Protein AF-A0ABD4T6K8-F1 (afdb_monomer_lite)

Radius of gyration: 13.89 Å; chains: 1; bounding box: 28×21×44 Å

Organism: NCBI:txid1574623

Sequence (56 aa):
MAITSFIHSHSDPQIKKRQDRHGNTYYQVYDPQSRRSTSFGSEAEVRYWIEQRYSR

pLDDT: mean 81.53, std 16.7, range [39.88, 94.75]

Secondary structure (DSSP, 8-state):
---------TTSPEEEEEE-TTS-EEEEEEETTTTEEEEESSHHHHHHHHHHHH--

Structure (mmCIF, N/CA/C/O backbone):
data_AF-A0ABD4T6K8-F1
#
_entry.id   AF-A0ABD4T6K8-F1
#
loop_
_atom_site.group_PDB
_atom_site.id
_atom_site.type_symbol
_atom_site.label_atom_id
_atom_site.label_alt_id
_atom_site.label_comp_id
_atom_site.label_asym_id
_atom_site.label_entity_id
_atom_site.label_seq_id
_atom_site.pdbx_PDB_ins_code
_atom_site.Cartn_x
_atom_site.Cartn_y
_atom_site.Cartn_z
_atom_site.occupancy
_atom_site.B_iso_or_equiv
_atom_site.auth_seq_id
_atom_site.auth_comp_id
_atom_site.auth_asym_id
_atom_site.auth_atom_id
_atom_site.pdbx_PDB_model_num
ATOM 1 N N . MET A 1 1 ? 13.629 -8.496 32.276 1.00 39.88 1 MET A N 1
ATOM 2 C CA . MET A 1 1 ? 13.933 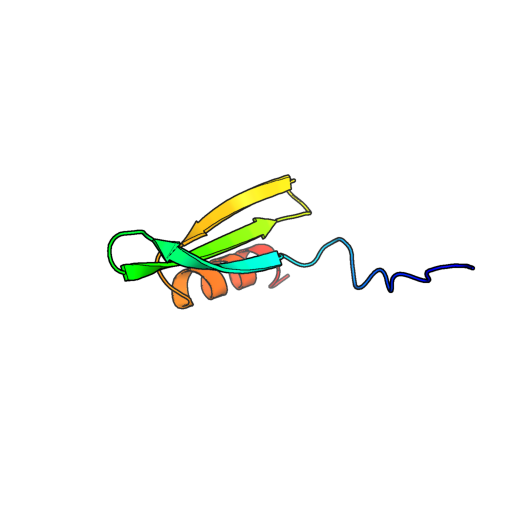-7.779 31.020 1.00 39.88 1 MET A CA 1
ATOM 3 C C . MET A 1 1 ? 12.641 -7.654 30.228 1.00 39.88 1 MET A C 1
ATOM 5 O O . MET A 1 1 ? 12.275 -8.584 29.524 1.00 39.88 1 MET A O 1
ATOM 9 N N . ALA A 1 2 ? 11.881 -6.579 30.450 1.00 42.94 2 ALA A N 1
ATOM 10 C CA . ALA A 1 2 ? 10.626 -6.351 29.740 1.00 42.94 2 ALA A CA 1
ATOM 11 C C . ALA A 1 2 ? 10.956 -5.710 28.390 1.00 42.94 2 ALA A C 1
ATOM 13 O O . ALA A 1 2 ? 11.457 -4.589 28.340 1.00 42.94 2 ALA A O 1
ATOM 14 N N . ILE A 1 3 ? 10.742 -6.448 27.305 1.00 45.12 3 ILE A N 1
ATOM 15 C CA . ILE A 1 3 ? 10.834 -5.896 25.957 1.00 45.12 3 ILE A CA 1
ATOM 16 C C . ILE A 1 3 ? 9.507 -5.176 25.745 1.00 45.12 3 ILE A C 1
ATOM 18 O O . ILE A 1 3 ? 8.506 -5.797 25.398 1.00 45.12 3 ILE A O 1
ATOM 22 N N . THR A 1 4 ? 9.461 -3.886 26.062 1.00 45.09 4 THR A N 1
ATOM 23 C CA . THR A 1 4 ? 8.288 -3.052 25.799 1.00 45.09 4 THR A CA 1
ATOM 24 C C . THR A 1 4 ? 8.238 -2.805 24.296 1.00 45.09 4 THR A C 1
ATOM 26 O O . THR A 1 4 ? 8.706 -1.784 23.797 1.00 45.09 4 THR A O 1
ATOM 29 N N . SER A 1 5 ? 7.744 -3.783 23.540 1.00 50.12 5 SER A N 1
ATOM 30 C CA . SER A 1 5 ? 7.365 -3.574 22.151 1.00 50.12 5 SER A CA 1
ATOM 31 C C . SER A 1 5 ? 6.264 -2.523 22.163 1.00 50.12 5 SER A C 1
ATOM 33 O O . SER A 1 5 ? 5.143 -2.788 22.589 1.00 50.12 5 SER A O 1
ATOM 35 N N . PHE A 1 6 ? 6.619 -1.308 21.746 1.00 49.00 6 PHE A N 1
ATOM 36 C CA . PHE A 1 6 ? 5.681 -0.262 21.373 1.00 49.00 6 PHE A CA 1
ATOM 37 C C . PHE A 1 6 ? 4.646 -0.892 20.440 1.00 49.00 6 PHE A C 1
ATOM 39 O O . PHE A 1 6 ? 4.931 -1.156 19.272 1.00 49.00 6 PHE A O 1
ATOM 46 N N . ILE A 1 7 ? 3.456 -1.180 20.966 1.00 53.53 7 ILE A N 1
ATOM 47 C CA . ILE A 1 7 ? 2.300 -1.554 20.161 1.00 53.53 7 ILE A CA 1
ATOM 48 C C . ILE A 1 7 ? 1.849 -0.255 19.501 1.00 53.53 7 ILE A C 1
ATOM 50 O O . ILE A 1 7 ? 0.938 0.422 19.966 1.00 53.53 7 ILE A O 1
ATOM 54 N N . HIS A 1 8 ? 2.577 0.144 18.461 1.00 49.44 8 HIS A N 1
ATOM 55 C CA . HIS A 1 8 ? 2.119 1.146 17.519 1.00 49.44 8 HIS A CA 1
ATOM 56 C C . HIS A 1 8 ? 0.903 0.510 16.848 1.00 49.44 8 HIS A C 1
ATOM 58 O O . HIS A 1 8 ? 1.054 -0.433 16.077 1.00 49.44 8 HIS A O 1
ATOM 64 N N . SER A 1 9 ? -0.282 0.911 17.306 1.00 52.34 9 SER A N 1
ATOM 65 C CA . SER A 1 9 ? -1.586 0.710 16.680 1.00 52.34 9 SER A CA 1
ATOM 66 C C . SER A 1 9 ? -1.715 -0.584 15.867 1.00 52.34 9 SER A C 1
ATOM 68 O O . SER A 1 9 ? -1.458 -0.626 14.669 1.00 52.34 9 SER A O 1
ATOM 70 N N . HIS A 1 10 ? -2.188 -1.652 16.512 1.00 58.88 10 HIS A N 1
ATOM 71 C CA . HIS A 1 10 ? -2.455 -2.976 15.919 1.00 58.88 10 HIS A CA 1
ATOM 72 C C . HIS A 1 10 ? -3.445 -2.987 14.723 1.00 58.88 10 HIS A C 1
ATOM 74 O O . HIS A 1 10 ? -3.832 -4.061 14.261 1.00 58.88 10 HIS A O 1
ATOM 80 N N . SER A 1 11 ? -3.874 -1.819 14.245 1.00 68.75 11 SER A N 1
ATOM 81 C CA . SER A 1 11 ? -4.920 -1.604 13.243 1.00 68.75 11 SER A CA 1
ATOM 82 C C . SER A 1 11 ? -4.397 -0.998 11.936 1.00 68.75 11 SER A C 1
ATOM 84 O O . SER A 1 11 ? -5.147 -0.958 10.958 1.00 68.75 11 SER A O 1
ATOM 86 N N . ASP A 1 12 ? -3.144 -0.534 11.899 1.00 81.69 12 ASP A N 1
ATOM 87 C CA . ASP A 1 12 ? -2.568 0.065 10.697 1.00 81.69 12 ASP A CA 1
ATOM 88 C C . ASP A 1 12 ? -2.164 -1.003 9.669 1.00 81.69 12 ASP A C 1
ATOM 90 O O . ASP A 1 12 ? -1.595 -2.047 10.024 1.00 81.69 12 ASP A O 1
ATOM 94 N N . PRO A 1 13 ? -2.435 -0.767 8.375 1.00 86.06 13 PRO A N 1
ATOM 95 C CA . PRO A 1 13 ? -2.090 -1.713 7.335 1.00 86.06 13 PRO A CA 1
ATOM 96 C C . PRO A 1 13 ? -0.571 -1.759 7.145 1.00 86.06 13 PRO A C 1
ATOM 98 O O . PRO A 1 13 ? 0.101 -0.738 7.003 1.00 86.06 13 PRO A O 1
ATOM 101 N N . GLN A 1 14 ? -0.010 -2.966 7.100 1.00 90.06 14 GLN A N 1
ATOM 102 C CA . GLN A 1 14 ? 1.425 -3.156 6.892 1.00 90.06 14 GLN A CA 1
ATOM 103 C C . GLN A 1 14 ? 1.729 -3.312 5.405 1.00 90.06 14 GLN A C 1
ATOM 105 O O . GLN A 1 14 ? 1.295 -4.278 4.779 1.00 90.06 14 GLN A O 1
ATOM 110 N N . ILE A 1 15 ? 2.530 -2.404 4.852 1.00 90.56 15 ILE A N 1
ATOM 111 C CA . ILE A 1 15 ? 2.878 -2.379 3.427 1.00 90.56 15 ILE A CA 1
ATOM 112 C C . ILE A 1 15 ? 4.325 -2.836 3.252 1.00 90.56 15 ILE A C 1
ATOM 114 O O . ILE A 1 15 ? 5.243 -2.312 3.882 1.00 90.56 15 ILE A O 1
ATOM 118 N N . LYS A 1 16 ? 4.549 -3.809 2.369 1.00 92.75 16 LYS A N 1
ATOM 119 C CA . LYS A 1 16 ? 5.875 -4.330 2.022 1.00 92.75 16 LYS A CA 1
ATOM 120 C C . LYS A 1 16 ? 6.092 -4.216 0.521 1.00 92.75 16 LYS A C 1
ATOM 122 O O . LYS A 1 16 ? 5.410 -4.879 -0.255 1.00 92.75 16 LYS A O 1
ATOM 127 N N . LYS A 1 17 ? 7.085 -3.424 0.116 1.00 94.06 17 LYS A N 1
ATOM 128 C CA . LYS A 1 17 ? 7.575 -3.406 -1.266 1.00 94.06 17 LYS A CA 1
ATOM 129 C C . LYS A 1 17 ? 8.418 -4.656 -1.516 1.00 94.06 17 LYS A C 1
ATOM 131 O O . LYS A 1 17 ? 9.296 -5.000 -0.721 1.00 94.06 17 LYS A O 1
ATOM 136 N N . ARG A 1 18 ? 8.133 -5.352 -2.607 1.00 92.38 18 ARG A N 1
ATOM 137 C CA . ARG A 1 18 ? 8.812 -6.571 -3.039 1.00 92.38 18 ARG A CA 1
ATOM 138 C C . ARG A 1 18 ? 9.140 -6.463 -4.521 1.00 92.38 18 ARG A C 1
ATOM 140 O O . ARG A 1 18 ? 8.575 -5.641 -5.236 1.00 92.38 18 ARG A O 1
ATOM 147 N N . GLN A 1 19 ? 10.064 -7.299 -4.960 1.00 94.00 19 GLN A N 1
ATOM 148 C CA . GLN A 1 19 ? 10.404 -7.455 -6.362 1.00 94.00 19 GLN A CA 1
ATOM 149 C C . GLN A 1 19 ? 10.260 -8.932 -6.706 1.00 94.00 19 GLN A C 1
ATOM 151 O O . GLN A 1 19 ? 10.693 -9.789 -5.932 1.00 94.00 19 GLN A O 1
ATOM 156 N N . ASP A 1 20 ? 9.580 -9.231 -7.807 1.00 89.50 20 ASP A N 1
ATOM 157 C CA . ASP A 1 20 ? 9.463 -10.597 -8.297 1.00 89.50 20 ASP A CA 1
ATOM 158 C C . ASP A 1 20 ? 10.766 -11.053 -8.983 1.00 89.50 20 ASP A C 1
ATOM 160 O O . ASP A 1 20 ? 11.717 -10.290 -9.170 1.00 89.50 20 ASP A O 1
ATOM 164 N N . ARG A 1 21 ? 10.804 -12.323 -9.394 1.00 91.94 21 ARG A N 1
ATOM 165 C CA . ARG A 1 21 ? 11.947 -12.909 -10.117 1.00 91.94 21 ARG A CA 1
ATOM 166 C C . ARG A 1 21 ? 12.202 -12.299 -11.503 1.00 91.94 21 ARG A C 1
ATOM 168 O O . ARG A 1 21 ? 13.247 -12.556 -12.086 1.00 91.94 21 ARG A O 1
ATOM 175 N N . HIS A 1 22 ? 11.240 -11.557 -12.047 1.00 92.00 22 HIS A N 1
ATOM 176 C CA . HIS A 1 22 ? 11.315 -10.899 -13.350 1.00 92.00 22 HIS A CA 1
ATOM 177 C C . HIS A 1 22 ? 11.756 -9.430 -13.227 1.00 92.00 22 HIS A C 1
ATOM 179 O O . HIS A 1 22 ? 11.902 -8.753 -14.239 1.00 92.00 22 HIS A O 1
ATOM 185 N N . GLY A 1 23 ? 11.995 -8.941 -12.004 1.00 92.50 23 GLY A N 1
ATOM 186 C CA . GLY A 1 23 ? 12.365 -7.554 -11.738 1.00 92.50 23 GLY A CA 1
ATOM 187 C C . GLY A 1 23 ? 11.169 -6.616 -11.555 1.00 92.50 23 GLY A C 1
ATOM 188 O O . GLY A 1 23 ? 11.378 -5.428 -11.294 1.00 92.50 23 GLY A O 1
ATOM 189 N N . ASN A 1 24 ? 9.932 -7.115 -11.620 1.00 92.94 24 ASN A N 1
ATOM 190 C CA . ASN A 1 24 ? 8.743 -6.299 -11.411 1.00 92.94 24 ASN A CA 1
ATOM 191 C C . ASN A 1 24 ? 8.579 -5.991 -9.927 1.00 92.94 24 ASN A C 1
ATOM 193 O O . ASN A 1 24 ? 8.567 -6.881 -9.073 1.00 92.94 24 ASN A O 1
ATOM 197 N N . THR A 1 25 ? 8.429 -4.710 -9.620 1.00 93.56 25 THR A N 1
ATOM 198 C CA . THR A 1 25 ? 8.089 -4.270 -8.271 1.00 93.56 25 THR A CA 1
ATOM 199 C C . THR A 1 25 ? 6.608 -4.515 -8.019 1.00 93.56 25 THR A C 1
ATOM 201 O O . THR A 1 25 ? 5.774 -4.145 -8.836 1.00 93.56 25 THR A O 1
ATOM 204 N N . TYR A 1 26 ? 6.285 -5.082 -6.863 1.00 94.75 26 TYR A N 1
ATOM 205 C CA . TYR A 1 26 ? 4.918 -5.202 -6.376 1.00 94.75 26 TYR A CA 1
ATOM 206 C C . TYR A 1 26 ? 4.852 -4.850 -4.890 1.00 94.75 26 TYR A C 1
ATOM 208 O O . TYR A 1 26 ? 5.854 -4.856 -4.169 1.00 94.75 26 TYR A O 1
ATOM 216 N N . TYR A 1 27 ? 3.655 -4.535 -4.420 1.00 94.06 27 TYR A N 1
ATOM 217 C CA . TYR A 1 27 ? 3.407 -4.115 -3.051 1.00 94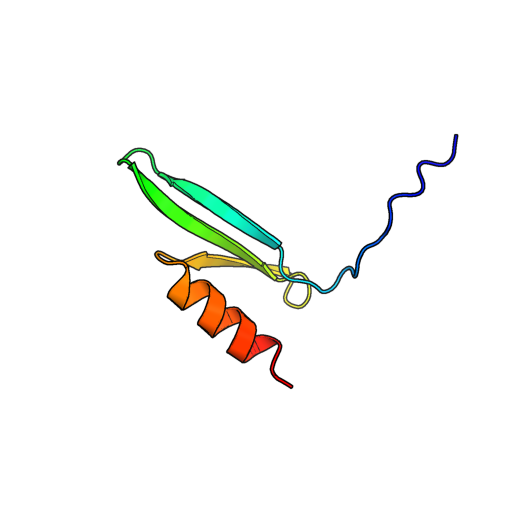.06 27 TYR A CA 1
ATOM 218 C C . TYR A 1 27 ? 2.474 -5.115 -2.391 1.00 94.06 27 TYR A C 1
ATOM 220 O O . TYR A 1 27 ? 1.388 -5.391 -2.888 1.00 94.06 27 TYR A O 1
ATOM 228 N N . GLN A 1 28 ? 2.895 -5.670 -1.264 1.00 93.88 28 GLN A N 1
ATOM 229 C CA . GLN A 1 28 ? 2.070 -6.552 -0.457 1.00 93.88 28 GLN A CA 1
ATOM 230 C C . GLN A 1 28 ? 1.552 -5.776 0.747 1.00 93.88 28 GLN A C 1
ATOM 232 O O . GLN A 1 28 ? 2.340 -5.278 1.548 1.00 93.88 28 GLN A O 1
ATOM 237 N N . VAL A 1 29 ? 0.235 -5.685 0.874 1.00 92.88 29 VAL A N 1
ATOM 238 C CA . VAL A 1 29 ? -0.442 -4.973 1.956 1.00 92.88 29 VAL A CA 1
ATOM 239 C C . VAL A 1 29 ? -1.156 -5.987 2.828 1.00 92.88 29 VAL A C 1
ATOM 241 O O . VAL A 1 29 ? -1.964 -6.772 2.337 1.00 92.88 29 VAL A O 1
ATOM 244 N N . TYR A 1 30 ? -0.845 -5.987 4.117 1.00 91.00 30 TYR A N 1
ATOM 245 C CA . TYR A 1 30 ? -1.541 -6.775 5.121 1.00 91.00 30 TYR A CA 1
ATOM 246 C C . TYR A 1 30 ? -2.495 -5.876 5.899 1.00 91.00 30 TYR A C 1
ATOM 248 O O . TYR A 1 30 ? -2.065 -4.923 6.547 1.00 91.00 30 TYR A O 1
ATOM 256 N N . ASP A 1 31 ? -3.778 -6.207 5.832 1.00 88.69 31 ASP A N 1
ATOM 257 C CA . ASP A 1 31 ? -4.856 -5.569 6.574 1.00 88.69 31 ASP A CA 1
ATOM 258 C C . ASP A 1 31 ? -5.096 -6.341 7.885 1.00 88.69 31 ASP A C 1
ATOM 260 O O . ASP A 1 31 ? -5.639 -7.455 7.845 1.00 88.69 31 ASP A O 1
ATOM 264 N N . PRO A 1 32 ? -4.713 -5.791 9.053 1.00 84.88 32 PRO A N 1
ATOM 265 C CA . PRO A 1 32 ? -4.954 -6.444 10.335 1.00 84.88 32 PRO A CA 1
ATOM 266 C C . PRO A 1 32 ? -6.437 -6.462 10.738 1.00 84.88 32 PRO A C 1
ATOM 268 O O . PRO A 1 32 ? -6.831 -7.350 11.498 1.00 84.88 32 PRO A O 1
ATOM 271 N N . GLN A 1 33 ? -7.269 -5.548 10.218 1.00 83.88 33 GLN A N 1
ATOM 272 C CA . GLN A 1 33 ? -8.699 -5.479 10.529 1.00 83.88 33 GLN A CA 1
ATOM 273 C C . GLN A 1 33 ? -9.458 -6.636 9.874 1.00 83.88 33 GLN A C 1
ATOM 275 O O . GLN A 1 33 ? -10.273 -7.291 10.522 1.00 83.88 33 GLN A O 1
ATOM 280 N N . SER A 1 34 ? -9.163 -6.930 8.604 1.00 85.06 34 SER A N 1
ATOM 281 C CA . SER A 1 34 ? -9.761 -8.074 7.895 1.00 85.06 34 SER A CA 1
ATOM 282 C C . SER A 1 34 ? -8.936 -9.363 7.976 1.00 85.06 34 SER A C 1
ATOM 284 O O . SER A 1 34 ? -9.418 -10.418 7.558 1.00 85.06 34 SER A O 1
ATOM 286 N N . ARG A 1 35 ? -7.713 -9.297 8.528 1.00 86.44 35 ARG A N 1
ATOM 287 C CA . ARG A 1 35 ? -6.705 -10.375 8.540 1.00 86.44 35 ARG A CA 1
ATOM 288 C C . ARG A 1 35 ? -6.405 -10.918 7.140 1.00 86.44 35 ARG A C 1
ATOM 290 O O . ARG A 1 35 ? -6.203 -12.121 6.962 1.00 86.44 35 ARG A O 1
ATOM 297 N N . ARG A 1 36 ? -6.402 -10.043 6.132 1.00 88.19 36 ARG A N 1
ATOM 29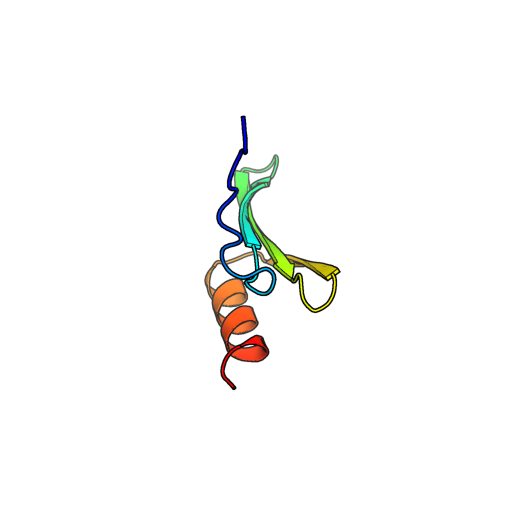8 C CA . ARG A 1 36 ? -6.159 -10.409 4.730 1.00 88.19 36 ARG A CA 1
ATOM 299 C C . ARG A 1 36 ? -4.927 -9.711 4.184 1.00 88.19 36 ARG A C 1
ATOM 301 O O . ARG A 1 36 ? -4.642 -8.566 4.514 1.00 88.19 36 ARG A O 1
ATOM 308 N N . SER A 1 37 ? -4.234 -10.409 3.295 1.00 90.25 37 SER A N 1
ATOM 309 C CA . SER A 1 37 ? -3.132 -9.856 2.515 1.00 90.25 37 SER A CA 1
ATOM 310 C C . SER A 1 37 ? -3.586 -9.637 1.079 1.00 90.25 37 SER A C 1
ATOM 312 O O . SER A 1 37 ? -4.179 -10.537 0.485 1.00 90.25 37 SER A O 1
ATOM 314 N N . THR A 1 38 ? -3.275 -8.474 0.517 1.00 91.38 38 THR A N 1
ATOM 315 C CA . THR A 1 38 ? -3.538 -8.127 -0.886 1.00 91.38 38 THR A CA 1
ATOM 316 C C . THR A 1 38 ? -2.234 -7.720 -1.564 1.00 91.38 38 THR A C 1
ATOM 318 O O . THR A 1 38 ? -1.342 -7.162 -0.924 1.00 91.38 38 THR A O 1
ATOM 321 N N . SER A 1 39 ? -2.111 -8.023 -2.852 1.00 92.88 39 SER A N 1
ATOM 322 C CA . SER A 1 39 ? -0.966 -7.653 -3.684 1.00 92.88 39 SER A CA 1
ATOM 323 C C . SER A 1 39 ? -1.392 -6.581 -4.680 1.00 92.88 39 SER A C 1
ATOM 325 O O . SER A 1 39 ? -2.439 -6.725 -5.305 1.00 92.88 39 SER A O 1
ATOM 327 N N . PHE A 1 40 ? -0.566 -5.559 -4.866 1.00 93.88 40 PHE A N 1
ATOM 328 C CA . PHE A 1 40 ? -0.787 -4.473 -5.817 1.00 93.88 40 PHE A CA 1
ATOM 329 C C . PHE A 1 40 ? 0.421 -4.319 -6.739 1.00 93.88 40 PHE A C 1
ATOM 331 O O . PHE A 1 40 ? 1.559 -4.555 -6.319 1.00 93.88 40 PHE A O 1
ATOM 338 N N . GLY A 1 41 ? 0.178 -3.928 -7.989 1.00 92.69 41 GLY A N 1
ATOM 339 C CA . GLY A 1 41 ? 1.233 -3.710 -8.982 1.00 92.69 41 GLY A CA 1
ATOM 340 C C . GLY A 1 41 ? 1.897 -2.340 -8.858 1.00 92.69 41 G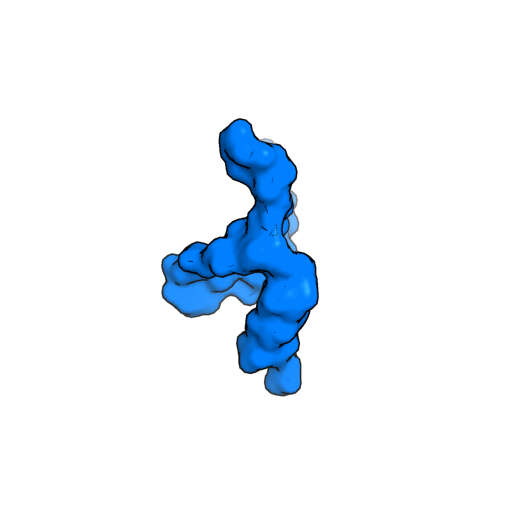LY A C 1
ATOM 341 O O . GLY A 1 41 ? 3.001 -2.139 -9.357 1.00 92.69 41 GLY A O 1
ATOM 342 N N . SER A 1 42 ? 1.256 -1.395 -8.171 1.00 91.31 42 SER A N 1
ATOM 343 C CA . SER A 1 42 ? 1.721 -0.015 -8.068 1.00 91.31 42 SER A CA 1
ATOM 344 C C . SER A 1 42 ? 1.441 0.610 -6.702 1.00 91.31 42 SER A C 1
ATOM 346 O O . SER A 1 42 ? 0.533 0.214 -5.972 1.00 91.31 42 SER A O 1
ATOM 348 N N . GLU A 1 43 ? 2.210 1.645 -6.365 1.00 90.06 43 GLU A N 1
ATOM 349 C CA . GLU A 1 43 ? 1.990 2.439 -5.152 1.00 90.06 43 GLU A CA 1
ATOM 350 C C . GLU A 1 43 ? 0.653 3.196 -5.188 1.00 90.06 43 GLU A C 1
ATOM 352 O O . GLU A 1 43 ? 0.014 3.375 -4.154 1.00 90.06 43 GLU A O 1
ATOM 357 N N . ALA A 1 44 ? 0.207 3.614 -6.377 1.00 92.44 44 ALA A N 1
ATOM 358 C CA . ALA A 1 44 ? -1.056 4.326 -6.551 1.00 92.44 44 ALA A CA 1
ATOM 359 C C . ALA A 1 44 ? -2.259 3.459 -6.148 1.00 92.44 44 ALA A C 1
ATOM 361 O O . ALA A 1 44 ? -3.142 3.931 -5.435 1.00 92.44 44 ALA A O 1
ATOM 362 N N . GLU A 1 45 ? -2.259 2.178 -6.531 1.00 92.38 45 GLU A N 1
ATOM 363 C CA . GLU A 1 45 ? -3.290 1.221 -6.113 1.00 92.38 45 GLU A CA 1
ATOM 364 C C . GLU A 1 45 ? -3.286 1.000 -4.596 1.00 92.38 45 GLU A C 1
ATOM 366 O O . GLU A 1 45 ? -4.347 0.943 -3.976 1.00 92.38 45 GLU A O 1
ATOM 371 N N . VAL A 1 46 ? -2.098 0.931 -3.981 1.00 91.12 46 VAL A N 1
ATOM 372 C CA . VAL A 1 46 ? -1.967 0.832 -2.520 1.00 91.12 46 VAL A CA 1
ATOM 373 C C . VAL A 1 46 ? -2.571 2.059 -1.843 1.00 91.12 46 VAL A C 1
ATOM 375 O O . VAL A 1 46 ? -3.352 1.908 -0.907 1.00 91.12 46 VAL A O 1
ATOM 378 N N . ARG A 1 47 ? -2.244 3.270 -2.315 1.00 90.69 47 ARG A N 1
ATOM 379 C CA . ARG A 1 47 ? -2.787 4.520 -1.760 1.00 90.69 47 ARG A CA 1
ATOM 380 C C . ARG A 1 47 ? -4.309 4.556 -1.874 1.00 90.69 47 ARG A C 1
ATOM 382 O O . ARG A 1 47 ? -4.968 4.797 -0.868 1.00 90.69 47 ARG A O 1
ATOM 389 N N . TYR A 1 48 ? -4.855 4.232 -3.046 1.00 92.25 48 TYR A N 1
ATOM 390 C CA . TYR A 1 48 ? -6.302 4.162 -3.252 1.00 92.25 48 TYR A CA 1
ATOM 391 C C . TYR A 1 48 ? -6.971 3.163 -2.297 1.00 92.25 48 TYR A C 1
ATOM 393 O O . TYR A 1 48 ? -8.008 3.458 -1.706 1.00 92.25 48 TYR A O 1
ATOM 401 N N . TRP A 1 49 ? -6.359 1.994 -2.087 1.00 90.75 49 TRP A N 1
ATOM 402 C CA . TRP A 1 49 ? -6.869 0.997 -1.148 1.00 90.75 49 TRP A CA 1
ATOM 403 C C . TRP A 1 49 ? -6.880 1.506 0.303 1.00 90.75 49 TRP A C 1
ATOM 405 O O . TRP A 1 49 ? -7.865 1.288 1.012 1.00 90.75 49 TRP A O 1
ATOM 415 N N . ILE A 1 50 ? -5.822 2.202 0.740 1.00 88.31 50 ILE A N 1
ATOM 416 C CA . ILE A 1 50 ? -5.743 2.798 2.086 1.00 88.31 50 ILE A CA 1
ATOM 417 C C . ILE A 1 50 ? -6.813 3.871 2.242 1.00 88.31 50 ILE A C 1
ATOM 419 O O . ILE A 1 50 ? -7.560 3.840 3.216 1.00 88.31 50 ILE A O 1
ATOM 423 N N . GLU A 1 51 ? -6.918 4.786 1.278 1.00 89.19 51 GLU A N 1
ATOM 424 C CA . GLU A 1 51 ? -7.936 5.835 1.278 1.00 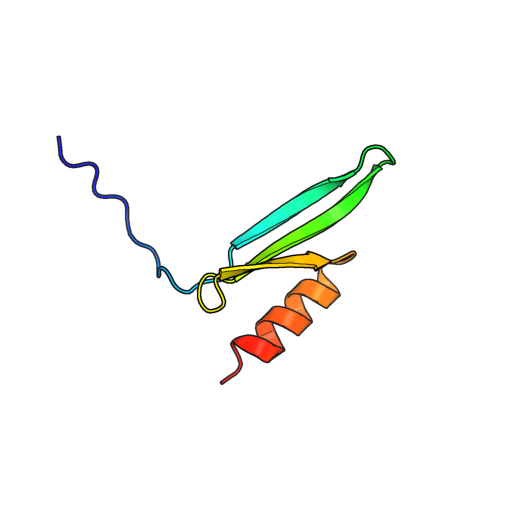89.19 51 GLU A CA 1
ATOM 425 C C . GLU A 1 51 ? -9.331 5.213 1.367 1.00 89.19 51 GLU A C 1
ATOM 427 O O . GLU A 1 51 ? -10.106 5.564 2.249 1.00 89.19 51 GLU A O 1
ATOM 432 N N . GLN A 1 52 ? -9.641 4.199 0.561 1.00 87.56 52 GLN A N 1
ATOM 433 C CA . GLN A 1 52 ? -10.946 3.542 0.607 1.00 87.56 52 GLN A CA 1
ATOM 434 C C . GLN A 1 52 ? -11.245 2.860 1.957 1.00 87.56 52 GLN A C 1
ATOM 436 O O . GLN A 1 52 ? -12.406 2.803 2.365 1.00 87.56 52 GLN A O 1
ATOM 441 N N . ARG A 1 53 ? -10.233 2.313 2.646 1.00 83.31 53 ARG A N 1
ATOM 442 C CA . ARG A 1 53 ? -10.416 1.628 3.940 1.00 83.31 53 ARG A CA 1
ATOM 443 C C . ARG A 1 53 ? -10.462 2.582 5.136 1.00 83.31 53 ARG A C 1
ATOM 445 O O . ARG A 1 53 ? -11.229 2.330 6.060 1.00 83.31 53 ARG A O 1
ATOM 452 N N . TYR A 1 54 ? -9.627 3.619 5.133 1.00 78.88 54 TYR A N 1
ATOM 453 C CA . TYR A 1 54 ? -9.295 4.412 6.322 1.00 78.88 54 TYR A CA 1
ATOM 454 C C . TYR A 1 54 ? -9.701 5.894 6.227 1.00 78.88 54 TYR A C 1
ATOM 456 O O . TYR A 1 54 ? -9.530 6.611 7.204 1.00 78.88 54 TYR A O 1
ATOM 464 N N . SER A 1 55 ? -10.267 6.374 5.112 1.00 75.25 55 SER A N 1
ATOM 465 C CA . SER A 1 55 ? -10.714 7.780 4.956 1.00 75.25 55 SER A CA 1
ATOM 466 C C . SER A 1 55 ? -12.036 8.142 5.660 1.00 75.25 55 SER A C 1
ATOM 468 O O . SER A 1 55 ? -12.710 9.085 5.247 1.00 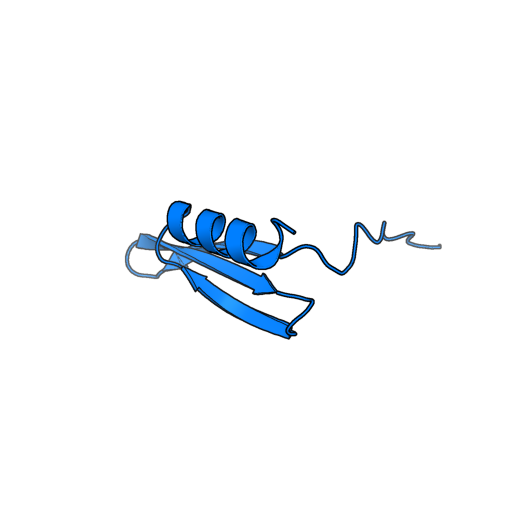75.25 55 SER A O 1
ATOM 470 N N . ARG A 1 56 ? -12.438 7.400 6.698 1.00 58.03 56 ARG A N 1
ATOM 471 C CA . ARG A 1 56 ? -13.673 7.682 7.448 1.00 58.03 56 ARG A CA 1
ATOM 472 C C . ARG A 1 56 ? -13.482 8.723 8.539 1.00 58.03 56 ARG A C 1
ATOM 474 O O . ARG A 1 56 ? -12.472 8.623 9.265 1.00 58.03 56 ARG A O 1
#

Foldseek 3Di:
DDPPPPPPDLQDKDKDWDADPVRQIKIWIQGSVVRDIDIGRDPVVVVVVCCVVPVD